Protein AF-A0A1A6C882-F1 (afdb_m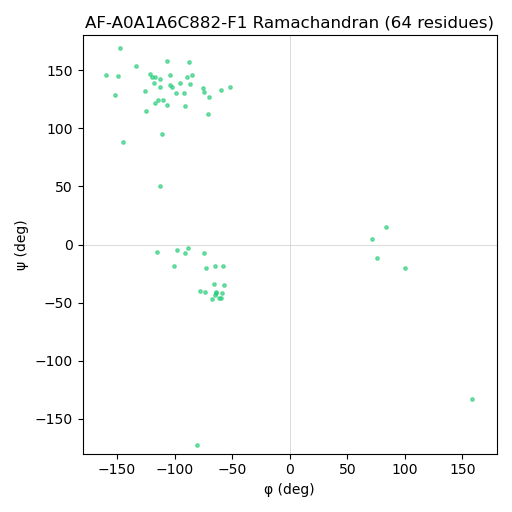onomer)

Radius of gyration: 10.83 Å; Cα contacts (8 Å, |Δi|>4): 125; chains: 1; bounding box: 24×25×30 Å

Foldseek 3Di:
DWKKKKWKDDPPPPDTDIDIDPDDPVVVVVVNCVVPLPPPQQIKIFMATPVRHTPWIDGRVDPDID

Mean predicted aligned error: 5.21 Å

pLDDT: mean 83.33, std 9.42, range [56.44, 92.19]

Secondary structure (DSSP, 8-state):
-EEEEEEEE-TT-SS--EEEEEE-HHHHHHHHHHHHSSS-TT-EEEEE-TTS-EEEEEETT-S---

Organism: NCBI:txid160660

Nearest PDB structures (foldseek):
  6vqv-assembly1_B  TM=7.246E-01  e=1.989E-03  Pseudomonas aeruginosa
  7kx3-assembly1_B  TM=3.984E-01  e=2.325E+00  Vibrio cholerae O1 biovar El Tor str. N16961
  4r87-assembly1_B  TM=3.944E-01  e=4.544E+00  Vibrio cholerae O1 biovar El Tor str. N16961

Solvent-accessible surface area (backbone atoms only — not comparable to full-atom values): 3863 Å² total; per-residue (Å²): 130,45,52,33,36,31,33,53,50,44,100,86,51,92,79,52,72,72,46,80,39,82,43,51,73,69,55,43,53,52,51,43,47,67,72,52,58,61,96,42,81,79,28,27,40,37,31,22,40,82,86,68,47,80,76,36,34,30,45,40,92,55,97,56,77,88

Sequence (66 aa):
MSRYTATISHHSVSNARQIKIDGTLLQAKRAASREFGDGFIAHTIVILDERGEVVAARKIGENRWH

Structure (mmCIF, N/CA/C/O backbone):
data_AF-A0A1A6C882-F1
#
_entry.id   AF-A0A1A6C882-F1
#
loop_
_atom_site.group_PDB
_atom_site.id
_atom_site.type_symbol
_atom_site.label_atom_id
_atom_site.label_alt_id
_atom_site.label_comp_id
_atom_site.label_asym_id
_atom_site.label_entity_id
_atom_site.label_seq_id
_atom_site.pdbx_PDB_ins_code
_atom_site.Cartn_x
_atom_site.Cartn_y
_atom_site.Cartn_z
_atom_site.occupancy
_atom_site.B_iso_or_equiv
_atom_site.auth_seq_id
_atom_site.auth_comp_id
_atom_site.auth_asym_id
_atom_site.auth_atom_id
_atom_site.pdbx_PDB_model_num
ATOM 1 N N . MET A 1 1 ? -8.918 -0.784 17.055 1.00 57.69 1 MET A N 1
ATOM 2 C CA . MET A 1 1 ? -7.626 -0.942 16.350 1.00 57.69 1 MET A CA 1
ATOM 3 C C . MET A 1 1 ? -7.869 -1.870 15.181 1.00 57.69 1 MET A C 1
ATOM 5 O O . MET A 1 1 ? -8.566 -2.853 15.385 1.00 57.69 1 MET A O 1
ATOM 9 N N . SER A 1 2 ? -7.355 -1.549 13.995 1.00 80.75 2 SER A N 1
ATOM 10 C CA . SER A 1 2 ? 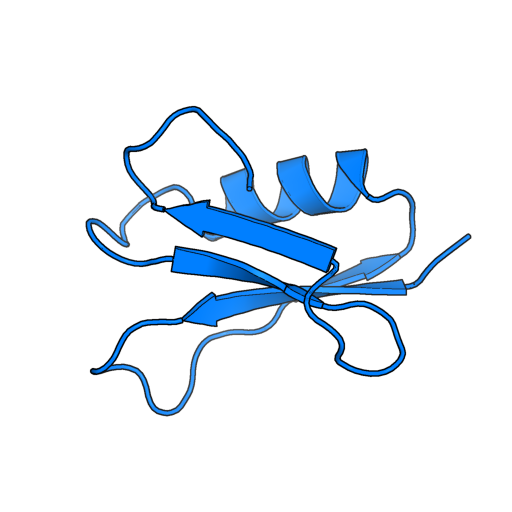-7.559 -2.358 12.787 1.00 80.75 2 SER A CA 1
ATOM 11 C C . SER A 1 2 ? -6.217 -2.887 12.299 1.00 80.75 2 SER A C 1
ATOM 13 O O . SER A 1 2 ? -5.199 -2.199 12.420 1.00 80.75 2 SER A O 1
ATOM 15 N N . ARG A 1 3 ? -6.210 -4.111 11.771 1.00 88.56 3 ARG A N 1
ATOM 16 C CA . ARG A 1 3 ? -5.025 -4.707 11.158 1.00 88.56 3 ARG A CA 1
ATOM 17 C C . ARG A 1 3 ? -5.029 -4.408 9.667 1.00 88.56 3 ARG A C 1
ATOM 19 O O . ARG A 1 3 ? -6.025 -4.641 8.991 1.00 88.56 3 ARG A O 1
ATOM 26 N N . TYR A 1 4 ? -3.903 -3.913 9.175 1.00 90.38 4 TYR A N 1
ATOM 27 C CA . TYR A 1 4 ? -3.680 -3.643 7.765 1.00 90.38 4 TYR A CA 1
ATOM 28 C C . TYR A 1 4 ? -2.477 -4.436 7.269 1.00 90.38 4 TYR A C 1
ATOM 30 O O . TYR A 1 4 ? -1.503 -4.632 7.998 1.00 90.38 4 TYR A O 1
ATOM 38 N N . THR A 1 5 ? -2.520 -4.852 6.012 1.00 89.62 5 THR A N 1
ATOM 39 C CA . THR A 1 5 ? -1.395 -5.493 5.331 1.00 89.62 5 THR A CA 1
ATOM 40 C C . THR A 1 5 ? -0.974 -4.605 4.175 1.00 89.62 5 THR A C 1
ATOM 42 O O . THR A 1 5 ? -1.788 -4.309 3.312 1.00 89.62 5 THR A O 1
ATOM 45 N N . ALA A 1 6 ? 0.279 -4.160 4.137 1.00 88.75 6 ALA A N 1
ATOM 46 C CA . ALA A 1 6 ? 0.797 -3.400 3.004 1.00 88.75 6 ALA A CA 1
ATOM 47 C C . ALA A 1 6 ? 1.704 -4.276 2.140 1.00 88.75 6 ALA A C 1
ATOM 49 O O . ALA A 1 6 ? 2.536 -5.027 2.655 1.00 88.75 6 ALA A O 1
ATOM 50 N N . THR A 1 7 ? 1.553 -4.165 0.825 1.00 89.25 7 THR A N 1
ATOM 51 C CA . THR A 1 7 ? 2.359 -4.891 -0.157 1.00 89.25 7 THR A CA 1
ATOM 52 C C . THR A 1 7 ? 2.549 -4.067 -1.428 1.00 89.25 7 THR A C 1
ATOM 54 O O . THR A 1 7 ? 1.909 -3.031 -1.601 1.00 89.25 7 THR A O 1
ATOM 57 N N . ILE A 1 8 ? 3.434 -4.512 -2.315 1.00 86.69 8 ILE A N 1
ATOM 58 C CA . ILE A 1 8 ? 3.614 -3.923 -3.643 1.00 86.69 8 ILE A CA 1
ATOM 59 C C . ILE A 1 8 ? 2.941 -4.807 -4.691 1.00 86.69 8 ILE A C 1
ATOM 61 O O . ILE A 1 8 ? 3.078 -6.023 -4.679 1.00 86.69 8 ILE A O 1
ATOM 65 N N . SER A 1 9 ? 2.215 -4.192 -5.613 1.00 79.56 9 SER A N 1
ATOM 66 C CA . SER A 1 9 ? 1.616 -4.838 -6.771 1.00 79.56 9 SER A CA 1
ATOM 67 C C . SER A 1 9 ? 2.276 -4.299 -8.034 1.00 79.56 9 SER A C 1
ATOM 69 O O . SER A 1 9 ? 2.337 -3.086 -8.269 1.00 79.56 9 SER A O 1
ATOM 71 N N . HIS A 1 10 ? 2.812 -5.217 -8.832 1.00 72.50 10 HIS A N 1
ATOM 72 C CA . HIS A 1 10 ? 3.333 -4.959 -10.164 1.00 72.50 10 HIS A CA 1
ATOM 73 C C . HIS A 1 10 ? 3.141 -6.220 -11.004 1.00 72.50 10 HIS A C 1
ATOM 75 O O . HIS A 1 10 ? 3.270 -7.330 -10.494 1.00 72.50 10 HIS A O 1
ATOM 81 N N . HIS A 1 11 ? 2.853 -6.053 -12.295 1.00 66.62 11 HIS A N 1
ATOM 82 C CA . HIS A 1 11 ? 2.561 -7.161 -13.213 1.00 66.62 11 HIS A CA 1
ATOM 83 C C . HIS A 1 11 ? 3.698 -8.196 -13.309 1.00 66.62 11 HIS A C 1
ATOM 85 O O . HIS A 1 11 ? 3.470 -9.322 -13.737 1.00 66.62 11 HIS A O 1
ATOM 91 N N . SER A 1 12 ? 4.916 -7.828 -12.903 1.00 58.09 12 SER A N 1
ATOM 92 C CA . SER A 1 12 ? 6.099 -8.699 -12.896 1.00 58.09 12 SER A CA 1
ATOM 93 C C . SER A 1 12 ? 6.406 -9.341 -11.535 1.00 58.09 12 SER A C 1
ATOM 95 O O . SER A 1 12 ? 7.349 -10.121 -11.445 1.00 58.09 12 SER A O 1
AT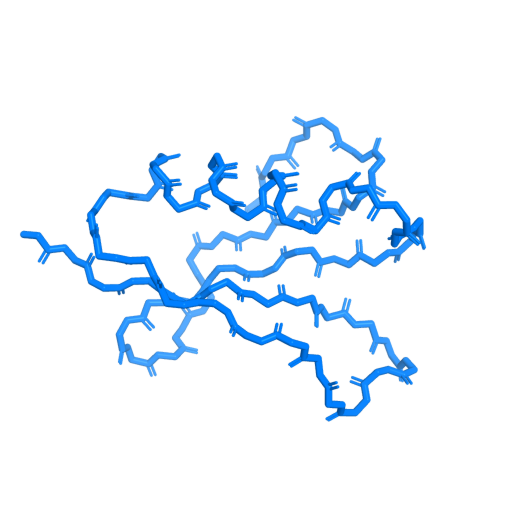OM 97 N N . VAL A 1 13 ? 5.676 -9.004 -10.465 1.00 63.75 13 VAL A N 1
ATOM 98 C CA . VAL A 1 13 ? 5.986 -9.463 -9.102 1.00 63.75 13 VAL A CA 1
ATOM 99 C C . VAL A 1 13 ? 4.919 -10.449 -8.642 1.00 63.75 13 VAL A C 1
ATOM 101 O O . VAL A 1 13 ? 3.875 -10.069 -8.123 1.00 63.75 13 VAL A O 1
ATOM 104 N N . SER A 1 14 ? 5.203 -11.739 -8.818 1.00 56.44 14 SER A N 1
ATOM 105 C CA . SER A 1 14 ? 4.328 -12.827 -8.359 1.00 56.44 14 SER A CA 1
ATOM 106 C C . SER A 1 14 ? 4.354 -13.014 -6.837 1.00 56.44 14 SER A C 1
ATOM 108 O O . SER A 1 14 ? 3.440 -13.616 -6.284 1.00 56.44 14 SER A O 1
ATOM 110 N N . ASN A 1 15 ? 5.396 -12.524 -6.153 1.00 62.28 15 ASN A N 1
ATOM 111 C CA . ASN A 1 15 ? 5.545 -12.664 -4.706 1.00 62.28 15 ASN A CA 1
ATOM 112 C C . ASN A 1 15 ? 6.205 -11.415 -4.103 1.00 62.28 15 ASN A C 1
ATOM 114 O O . ASN A 1 15 ? 7.427 -11.296 -4.021 1.00 62.28 15 ASN A O 1
ATOM 118 N N . ALA A 1 16 ? 5.369 -10.443 -3.755 1.00 76.56 16 ALA A N 1
ATOM 119 C CA . ALA A 1 16 ? 5.793 -9.197 -3.142 1.00 76.56 16 ALA A CA 1
ATOM 120 C C . ALA A 1 16 ? 5.928 -9.345 -1.627 1.00 76.56 16 ALA A C 1
ATOM 122 O O . ALA A 1 16 ? 5.133 -10.024 -0.975 1.00 76.56 16 ALA A O 1
ATOM 123 N N . ARG A 1 17 ? 6.902 -8.645 -1.039 1.00 83.19 17 ARG A N 1
ATOM 124 C CA . ARG A 1 17 ? 7.035 -8.570 0.418 1.00 83.19 17 ARG A CA 1
ATOM 125 C C . ARG A 1 17 ? 5.762 -7.955 1.013 1.00 83.19 17 ARG A C 1
ATOM 127 O O . ARG A 1 17 ? 5.258 -6.944 0.523 1.00 83.19 17 ARG A O 1
ATOM 134 N N . GLN A 1 18 ? 5.241 -8.583 2.062 1.00 88.62 18 GLN A N 1
ATOM 135 C CA . GLN A 1 18 ? 4.069 -8.111 2.796 1.00 88.62 18 GLN A CA 1
ATOM 136 C C . GLN A 1 18 ? 4.492 -7.693 4.200 1.00 88.62 18 GLN A C 1
ATOM 138 O O . GLN A 1 18 ? 5.243 -8.411 4.863 1.00 88.62 18 GLN A O 1
ATOM 143 N N . ILE A 1 19 ? 3.997 -6.549 4.663 1.00 89.88 19 ILE A N 1
ATOM 144 C CA . ILE A 1 19 ? 4.174 -6.094 6.044 1.00 89.88 19 ILE A CA 1
ATOM 145 C C . ILE A 1 19 ? 2.814 -5.968 6.722 1.00 89.88 19 ILE A C 1
ATOM 147 O O . ILE A 1 19 ? 1.849 -5.498 6.120 1.00 89.88 19 ILE A O 1
ATOM 151 N N . LYS A 1 20 ? 2.739 -6.390 7.984 1.00 90.75 20 LYS A N 1
ATOM 152 C CA . LYS A 1 20 ? 1.536 -6.269 8.811 1.00 90.75 20 LYS A CA 1
ATOM 153 C C . LYS A 1 20 ? 1.676 -5.046 9.704 1.00 90.75 20 LYS A C 1
ATOM 155 O O . LYS A 1 20 ? 2.703 -4.876 10.357 1.00 90.75 20 LYS A O 1
ATOM 160 N N . ILE A 1 21 ? 0.654 -4.203 9.715 1.00 92.19 21 ILE A N 1
ATOM 161 C CA . ILE A 1 21 ? 0.594 -2.978 10.504 1.00 92.19 21 ILE A CA 1
ATOM 162 C C . ILE A 1 21 ? -0.676 -3.024 11.349 1.00 92.19 21 ILE A C 1
ATOM 164 O O . ILE A 1 21 ? -1.785 -2.978 10.820 1.00 92.19 21 ILE A O 1
ATOM 168 N N . ASP A 1 22 ? -0.515 -3.072 12.667 1.00 90.50 22 ASP A N 1
ATOM 169 C CA . ASP A 1 22 ? -1.624 -2.926 13.605 1.00 90.50 22 ASP A CA 1
ATOM 170 C C . ASP A 1 22 ? -1.766 -1.439 13.975 1.00 90.50 22 ASP A C 1
ATOM 172 O O . ASP A 1 22 ? -0.830 -0.823 14.488 1.00 90.50 22 ASP A O 1
ATOM 176 N N . GLY A 1 23 ? -2.921 -0.828 13.688 1.00 89.06 23 GLY A N 1
ATOM 177 C CA . GLY A 1 23 ?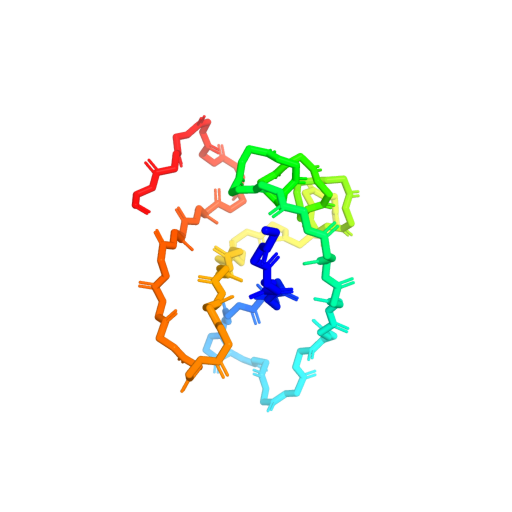 -3.137 0.586 13.996 1.00 89.06 23 GLY A CA 1
ATOM 178 C C . GLY A 1 23 ? -4.233 1.259 13.175 1.00 89.06 23 GLY A C 1
ATOM 179 O O . GLY A 1 23 ? -5.356 0.765 13.068 1.00 89.06 23 GLY A O 1
ATOM 180 N N . THR A 1 24 ? -3.919 2.444 12.653 1.00 91.12 24 THR A N 1
ATOM 181 C CA . THR A 1 24 ? -4.810 3.261 11.812 1.00 91.12 24 THR A CA 1
ATOM 182 C C . THR A 1 24 ? -4.375 3.235 10.347 1.00 91.12 24 THR A C 1
ATOM 184 O O . THR A 1 24 ? -3.196 3.043 10.045 1.00 91.12 24 THR A O 1
ATOM 187 N N . LEU A 1 25 ? -5.300 3.525 9.424 1.00 89.19 25 LEU A N 1
ATOM 188 C CA . LEU A 1 25 ? -4.989 3.621 7.992 1.00 89.19 25 LEU A CA 1
ATOM 189 C C . LEU A 1 25 ? -3.883 4.652 7.705 1.00 89.19 25 LEU A C 1
ATOM 191 O O . LEU A 1 25 ? -3.045 4.449 6.831 1.00 89.19 25 LEU A O 1
ATOM 195 N N . LEU A 1 26 ? -3.836 5.751 8.465 1.00 90.88 26 LEU A N 1
ATOM 196 C CA . LEU A 1 26 ? -2.786 6.762 8.330 1.00 90.88 26 LEU A CA 1
ATOM 197 C C . LEU A 1 26 ? -1.402 6.207 8.701 1.00 90.88 26 LEU A C 1
ATOM 199 O O . LEU A 1 26 ? -0.426 6.464 7.995 1.00 90.88 26 LEU A O 1
ATOM 203 N N . GLN A 1 27 ? -1.312 5.435 9.789 1.00 90.38 27 GLN A N 1
ATOM 204 C CA . GLN A 1 27 ? -0.073 4.752 10.172 1.00 90.38 27 GLN A CA 1
ATOM 205 C C . GLN A 1 27 ? 0.328 3.716 9.121 1.00 90.38 27 GLN A C 1
ATOM 207 O O . GLN A 1 27 ? 1.497 3.678 8.745 1.00 90.38 27 GLN A O 1
ATOM 212 N N . ALA A 1 28 ? -0.633 2.958 8.584 1.00 90.44 28 ALA A N 1
ATOM 213 C CA . ALA A 1 28 ? -0.386 2.006 7.506 1.00 90.44 28 ALA A CA 1
ATOM 214 C C . ALA A 1 28 ? 0.176 2.694 6.251 1.00 90.44 28 ALA A C 1
ATOM 216 O O . ALA A 1 28 ? 1.200 2.262 5.731 1.00 90.44 28 ALA A O 1
ATOM 217 N N . LYS A 1 29 ? -0.397 3.829 5.823 1.00 90.81 29 LYS A N 1
ATOM 218 C CA . LYS A 1 29 ? 0.117 4.635 4.696 1.00 90.81 29 LYS A CA 1
ATOM 219 C C . LYS A 1 29 ? 1.547 5.124 4.921 1.00 90.81 29 LYS A C 1
ATOM 221 O O . LYS A 1 29 ? 2.366 5.085 3.999 1.00 90.81 29 LYS A O 1
ATOM 226 N N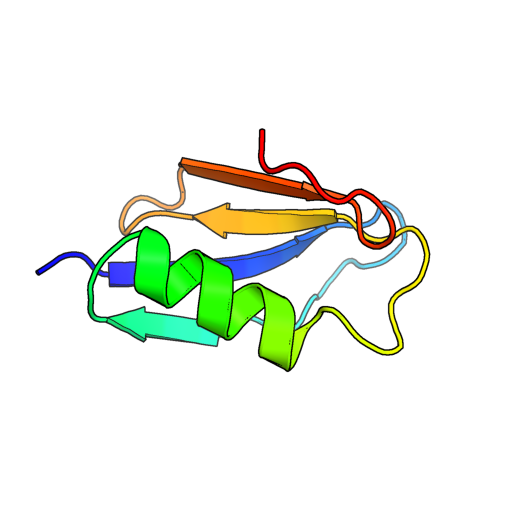 . ARG A 1 30 ? 1.865 5.579 6.137 1.00 91.00 30 ARG A N 1
ATOM 227 C CA . ARG A 1 30 ? 3.220 6.029 6.497 1.00 91.00 30 ARG A CA 1
ATOM 228 C C . ARG A 1 30 ? 4.217 4.873 6.508 1.00 91.00 30 ARG A C 1
ATOM 230 O O . ARG A 1 30 ? 5.279 5.003 5.909 1.00 91.00 30 ARG A O 1
ATOM 237 N N . ALA A 1 31 ? 3.864 3.754 7.138 1.00 90.50 31 ALA A N 1
ATOM 238 C CA . ALA A 1 31 ? 4.700 2.558 7.182 1.00 90.50 31 ALA A CA 1
ATOM 239 C C . ALA A 1 31 ? 4.957 2.004 5.774 1.00 90.50 31 ALA A C 1
ATOM 241 O O . ALA A 1 31 ? 6.103 1.774 5.407 1.00 90.50 31 ALA A O 1
ATOM 242 N N . ALA A 1 32 ? 3.912 1.899 4.951 1.00 89.31 32 ALA A N 1
ATOM 243 C CA . ALA A 1 32 ? 4.017 1.428 3.576 1.00 89.31 32 ALA A CA 1
ATOM 244 C C . ALA A 1 32 ? 4.872 2.359 2.701 1.00 89.31 32 ALA A C 1
ATOM 246 O O . ALA A 1 32 ? 5.700 1.887 1.931 1.00 89.31 32 ALA A O 1
ATOM 247 N N . SER A 1 33 ? 4.732 3.682 2.858 1.00 88.31 33 SER A N 1
ATOM 248 C CA . SER A 1 33 ? 5.588 4.646 2.147 1.00 88.31 33 SER A CA 1
ATOM 249 C C . SER A 1 33 ? 7.052 4.555 2.583 1.00 88.31 33 SER A C 1
ATOM 251 O O . SER A 1 33 ? 7.934 4.776 1.768 1.00 88.31 33 SER A O 1
ATOM 253 N N . ARG A 1 34 ? 7.323 4.247 3.855 1.00 88.50 34 ARG A N 1
ATOM 254 C CA . ARG A 1 34 ? 8.692 4.091 4.360 1.00 88.50 34 ARG A CA 1
ATOM 255 C C . ARG A 1 34 ? 9.339 2.793 3.879 1.00 88.50 34 ARG A C 1
ATOM 257 O O . ARG A 1 34 ? 10.514 2.810 3.548 1.00 88.50 34 ARG A O 1
ATOM 264 N N . GLU A 1 35 ? 8.587 1.696 3.865 1.00 87.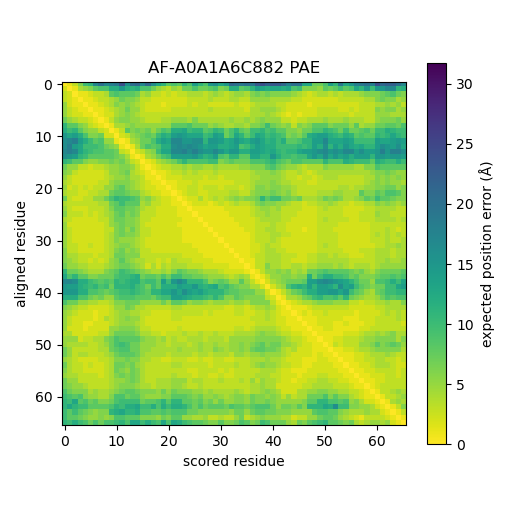19 35 GLU A N 1
ATOM 265 C CA . GLU A 1 35 ? 9.116 0.378 3.493 1.00 87.19 35 GLU A CA 1
ATOM 266 C C . GLU A 1 35 ? 9.265 0.219 1.975 1.00 87.19 35 GLU A C 1
ATOM 268 O O . GLU A 1 35 ? 10.240 -0.360 1.507 1.00 87.19 35 GLU A O 1
ATOM 273 N N . PHE A 1 36 ? 8.295 0.721 1.205 1.00 85.00 36 PHE A N 1
ATOM 274 C CA . PHE A 1 36 ? 8.200 0.475 -0.237 1.00 85.00 36 PHE A CA 1
ATOM 275 C C . PHE A 1 36 ? 8.380 1.730 -1.094 1.00 85.00 36 PHE A C 1
ATOM 277 O O . PHE A 1 36 ? 8.407 1.633 -2.315 1.00 85.00 36 PHE A O 1
ATOM 284 N N . GLY A 1 37 ? 8.463 2.918 -0.490 1.00 76.56 37 GLY A N 1
ATOM 285 C CA . GLY A 1 37 ? 8.581 4.176 -1.231 1.00 76.56 37 GLY A CA 1
ATOM 286 C C . GLY A 1 37 ? 9.955 4.426 -1.850 1.00 76.56 37 GLY A C 1
ATOM 287 O O . GLY A 1 37 ? 10.085 5.385 -2.605 1.00 76.56 37 GLY A O 1
ATOM 288 N N . ASP A 1 38 ? 10.946 3.583 -1.557 1.00 76.38 38 ASP A N 1
ATOM 289 C CA . ASP A 1 38 ? 12.299 3.660 -2.105 1.00 76.38 38 ASP A CA 1
ATOM 290 C C . ASP A 1 38 ? 12.643 2.382 -2.893 1.00 76.38 38 ASP A C 1
ATOM 292 O O . ASP A 1 38 ? 12.197 1.291 -2.545 1.00 76.38 38 ASP A O 1
ATOM 296 N N . GLY A 1 39 ? 13.400 2.510 -3.983 1.00 69.38 39 GLY A N 1
ATOM 297 C CA . GLY A 1 39 ? 13.887 1.383 -4.795 1.00 69.38 39 GLY A CA 1
ATOM 298 C C . GLY A 1 39 ? 12.883 0.689 -5.737 1.00 69.38 39 GLY A C 1
ATOM 299 O O . GLY A 1 39 ? 13.310 -0.060 -6.611 1.00 69.38 39 GLY A O 1
ATOM 300 N N . PHE A 1 40 ? 11.576 0.956 -5.637 1.00 68.19 40 PHE A N 1
ATOM 301 C CA . PHE A 1 40 ? 10.527 0.282 -6.432 1.00 68.19 40 PHE A CA 1
ATOM 302 C C . PHE A 1 40 ? 9.823 1.217 -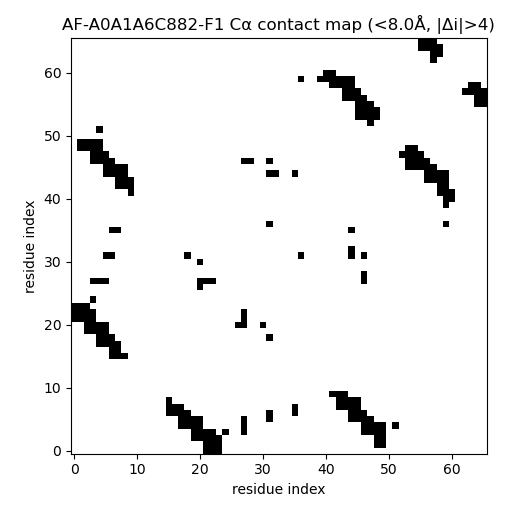7.435 1.00 68.19 40 PHE A C 1
ATOM 304 O O . PHE A 1 40 ? 8.592 1.294 -7.495 1.00 68.19 40 PHE A O 1
ATOM 311 N N . ILE A 1 41 ? 10.595 1.950 -8.244 1.00 67.25 41 ILE A N 1
ATOM 312 C CA . ILE A 1 41 ? 10.054 2.847 -9.283 1.00 67.25 41 ILE A CA 1
ATOM 313 C C . ILE A 1 41 ? 9.062 2.064 -10.173 1.00 67.25 41 ILE A C 1
ATOM 315 O O . ILE A 1 41 ? 9.305 0.911 -10.524 1.00 67.25 41 ILE A O 1
ATOM 319 N N . ALA A 1 42 ? 7.912 2.677 -10.479 1.00 74.25 42 ALA A N 1
ATOM 320 C CA . ALA A 1 42 ? 6.785 2.109 -11.239 1.00 74.25 42 ALA A CA 1
ATOM 321 C C . ALA A 1 42 ? 5.930 1.014 -10.558 1.00 74.25 42 ALA A C 1
ATOM 323 O O . ALA A 1 42 ? 4.987 0.520 -11.179 1.00 74.25 42 ALA A O 1
ATOM 324 N N . HIS A 1 43 ? 6.167 0.679 -9.287 1.00 81.44 43 HIS A N 1
ATOM 325 C CA . HIS A 1 43 ? 5.303 -0.250 -8.546 1.00 81.44 43 HIS A CA 1
ATOM 326 C C . HIS A 1 43 ? 4.128 0.477 -7.871 1.00 81.44 43 HIS A C 1
ATOM 328 O O . HIS A 1 43 ? 4.187 1.680 -7.603 1.00 81.44 43 HIS A O 1
ATOM 334 N N . THR A 1 44 ? 3.050 -0.256 -7.581 1.00 87.06 44 THR A N 1
ATOM 335 C CA . THR A 1 44 ? 1.898 0.268 -6.830 1.00 87.06 44 THR A CA 1
ATOM 336 C C . THR A 1 44 ? 1.904 -0.302 -5.423 1.00 87.06 44 THR A C 1
ATOM 338 O O . THR A 1 44 ? 1.827 -1.509 -5.245 1.00 87.06 44 THR A O 1
ATOM 341 N N . ILE A 1 45 ? 1.978 0.550 -4.410 1.00 89.00 45 ILE A N 1
ATOM 342 C CA . ILE A 1 45 ? 1.774 0.164 -3.015 1.00 89.00 45 ILE A CA 1
ATOM 343 C C . ILE A 1 45 ? 0.281 -0.050 -2.803 1.00 89.00 45 ILE A C 1
ATOM 345 O O . ILE A 1 45 ? -0.523 0.811 -3.152 1.00 89.00 45 ILE A O 1
ATOM 349 N N . VAL A 1 46 ? -0.084 -1.171 -2.200 1.00 91.06 46 VAL A N 1
ATOM 350 C CA . VAL A 1 46 ? -1.465 -1.549 -1.912 1.00 91.06 46 VAL A CA 1
ATOM 351 C C . VAL A 1 46 ? -1.584 -1.845 -0.424 1.00 91.06 46 VAL A C 1
ATOM 353 O O . VAL A 1 46 ? -0.749 -2.549 0.143 1.00 91.06 46 VAL A O 1
ATOM 356 N N . ILE A 1 47 ? -2.604 -1.285 0.216 1.00 90.94 47 ILE A N 1
ATOM 357 C CA . ILE A 1 47 ? -2.956 -1.549 1.608 1.00 90.94 47 ILE A CA 1
ATOM 358 C C . ILE A 1 47 ? -4.252 -2.338 1.610 1.00 90.94 47 IL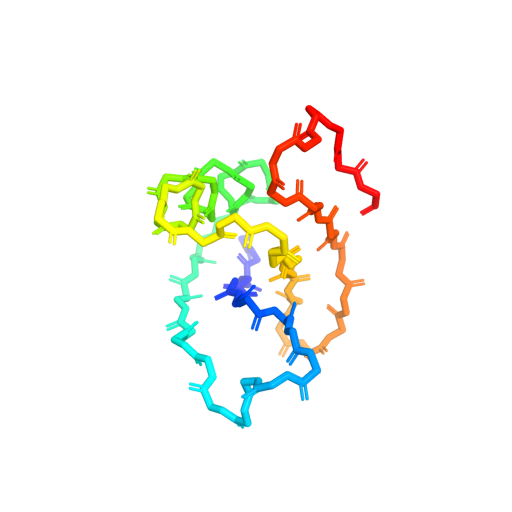E A C 1
ATOM 360 O O . ILE A 1 47 ? -5.262 -1.894 1.067 1.00 90.94 47 ILE A O 1
ATOM 364 N N . LEU A 1 48 ? -4.192 -3.491 2.252 1.00 91.44 48 LEU A N 1
ATOM 365 C CA . LEU A 1 48 ? -5.281 -4.422 2.451 1.00 91.44 48 LEU A CA 1
ATOM 366 C C . LEU A 1 48 ? -5.770 -4.312 3.896 1.00 91.44 48 LEU A C 1
ATOM 368 O O . LEU A 1 48 ? -4.966 -4.070 4.805 1.00 91.44 48 LEU A O 1
ATOM 372 N N . ASP A 1 49 ? -7.063 -4.491 4.119 1.00 90.56 49 ASP A N 1
ATOM 373 C CA . ASP A 1 49 ? -7.612 -4.679 5.459 1.00 90.56 49 ASP A CA 1
ATOM 374 C C . ASP A 1 49 ? -7.435 -6.127 5.957 1.00 90.56 49 ASP A C 1
ATOM 376 O O . ASP A 1 49 ? -6.761 -6.962 5.348 1.00 90.56 49 ASP A O 1
ATOM 380 N N . GLU A 1 50 ? -8.040 -6.433 7.102 1.00 87.81 50 GLU A N 1
ATOM 381 C CA . GLU A 1 50 ? -8.034 -7.765 7.711 1.00 87.81 50 GLU A CA 1
ATOM 382 C C . GLU A 1 50 ? -8.767 -8.842 6.894 1.00 87.81 50 GLU A C 1
ATOM 384 O O . GLU A 1 50 ? -8.529 -10.030 7.111 1.00 87.81 50 GLU A O 1
ATOM 389 N N . ARG A 1 51 ? -9.635 -8.442 5.958 1.00 86.12 51 ARG A N 1
ATOM 390 C CA . ARG A 1 51 ? -10.366 -9.328 5.043 1.00 86.12 51 ARG A CA 1
ATOM 391 C C . ARG A 1 51 ? -9.610 -9.549 3.733 1.00 86.12 51 ARG A C 1
ATOM 393 O O . ARG A 1 51 ? -10.012 -10.399 2.947 1.00 86.12 51 ARG A O 1
ATOM 400 N N . GLY A 1 52 ? -8.507 -8.828 3.524 1.00 83.94 52 GLY A N 1
ATOM 401 C CA . GLY A 1 52 ? -7.750 -8.850 2.277 1.00 83.94 52 GLY A CA 1
ATOM 402 C C . GLY A 1 52 ? -8.311 -7.906 1.213 1.00 83.94 52 GLY A C 1
ATOM 403 O O . GLY A 1 52 ? -7.930 -8.026 0.054 1.00 83.94 52 GLY A O 1
ATOM 404 N N . GLU A 1 53 ? -9.186 -6.971 1.587 1.00 87.31 5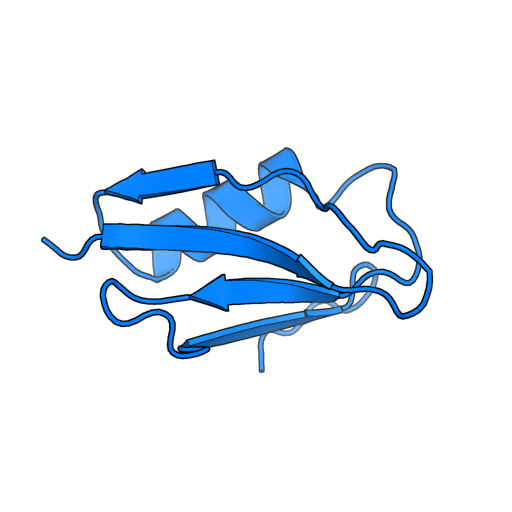3 GLU A N 1
ATOM 405 C CA . GLU A 1 53 ? -9.760 -5.989 0.669 1.00 87.31 53 GLU A CA 1
ATOM 406 C C . GLU A 1 53 ? -8.858 -4.764 0.550 1.00 87.31 53 GLU A C 1
ATOM 408 O O . GLU A 1 53 ? -8.328 -4.262 1.545 1.00 87.31 53 GLU A O 1
ATOM 413 N N . VAL A 1 54 ? -8.693 -4.248 -0.669 1.00 90.31 54 VAL A N 1
ATOM 414 C CA . VAL A 1 54 ? -7.875 -3.054 -0.915 1.00 90.31 54 VAL A CA 1
ATOM 415 C C . VAL A 1 54 ? -8.587 -1.820 -0.370 1.00 90.31 54 VAL A C 1
ATOM 417 O O . VAL A 1 54 ? -9.597 -1.380 -0.908 1.00 90.31 54 VAL A O 1
ATOM 420 N N . VAL A 1 55 ? -8.015 -1.222 0.672 1.00 91.69 55 VAL A N 1
ATOM 421 C CA . VAL A 1 55 ? -8.536 0.002 1.305 1.00 91.69 55 VAL A CA 1
ATOM 422 C C . VAL A 1 55 ? -7.796 1.265 0.883 1.00 91.69 55 VAL A C 1
ATOM 424 O O . VAL A 1 55 ? -8.292 2.371 1.097 1.00 91.69 55 VAL A O 1
ATOM 427 N N . ALA A 1 56 ? -6.588 1.128 0.335 1.00 90.19 56 ALA A N 1
ATOM 428 C CA . ALA A 1 56 ? -5.851 2.240 -0.251 1.00 90.19 56 ALA A CA 1
ATOM 429 C C . ALA A 1 56 ? -4.775 1.734 -1.212 1.00 90.19 56 ALA A C 1
ATOM 431 O O . ALA A 1 56 ? -4.115 0.731 -0.938 1.00 90.19 56 ALA A O 1
ATOM 432 N N . ALA A 1 57 ? -4.521 2.482 -2.279 1.00 90.94 57 ALA A N 1
ATOM 433 C CA . ALA A 1 57 ? -3.417 2.225 -3.192 1.00 90.94 57 ALA A CA 1
ATOM 434 C C . ALA A 1 57 ? -2.644 3.510 -3.513 1.00 90.94 57 ALA A C 1
ATOM 436 O O . ALA A 1 57 ? -3.168 4.618 -3.431 1.00 90.94 57 ALA A O 1
ATOM 437 N N . ARG A 1 58 ? -1.367 3.389 -3.863 1.00 89.25 58 ARG A N 1
ATOM 438 C CA . ARG A 1 58 ? -0.537 4.517 -4.296 1.00 89.25 58 ARG A CA 1
ATOM 439 C C . ARG A 1 58 ? 0.544 4.039 -5.242 1.00 89.25 58 ARG A C 1
ATOM 441 O O . ARG A 1 58 ? 1.323 3.160 -4.890 1.00 89.25 58 ARG A O 1
ATOM 448 N N . LYS A 1 59 ? 0.662 4.676 -6.402 1.00 86.81 59 LYS A N 1
ATOM 449 C CA . LYS A 1 59 ? 1.794 4.441 -7.295 1.00 86.81 59 LYS A CA 1
ATOM 450 C C . LYS A 1 59 ? 3.051 5.120 -6.753 1.00 86.81 59 LYS A C 1
ATOM 452 O O . LYS A 1 59 ? 3.015 6.275 -6.326 1.00 86.81 59 LYS A O 1
ATOM 457 N N . ILE A 1 60 ? 4.173 4.411 -6.756 1.00 82.25 60 ILE A N 1
ATOM 458 C CA . ILE A 1 60 ? 5.460 4.964 -6.327 1.00 82.25 60 ILE A CA 1
ATOM 459 C C . ILE A 1 60 ? 5.920 5.989 -7.362 1.00 82.25 60 ILE A C 1
ATOM 461 O O . ILE A 1 60 ? 5.953 5.709 -8.560 1.00 82.25 60 ILE A O 1
ATOM 465 N N . GLY A 1 61 ? 6.227 7.194 -6.882 1.00 78.38 61 GLY A N 1
ATOM 466 C CA . GLY A 1 61 ? 6.462 8.386 -7.703 1.00 78.38 61 GLY A CA 1
ATOM 467 C C . GLY A 1 61 ? 5.259 9.331 -7.775 1.00 78.38 61 GLY A C 1
ATOM 468 O O . GLY A 1 61 ? 5.440 10.523 -8.007 1.00 78.38 61 GLY A O 1
ATOM 469 N N . GLU A 1 62 ? 4.045 8.857 -7.488 1.00 80.69 62 GLU A N 1
ATOM 470 C CA . GLU A 1 62 ? 2.884 9.732 -7.316 1.00 80.69 62 GLU A CA 1
ATOM 471 C C . GLU A 1 62 ? 2.766 10.170 -5.857 1.00 80.69 62 GLU A C 1
ATOM 473 O O . GLU A 1 62 ? 3.060 9.415 -4.927 1.00 80.69 62 GLU A O 1
ATOM 478 N N . ASN A 1 63 ? 2.331 11.408 -5.622 1.00 76.94 63 ASN A N 1
ATOM 479 C CA . ASN A 1 63 ? 2.201 11.948 -4.265 1.00 76.94 63 ASN A CA 1
ATOM 480 C C . ASN A 1 63 ? 0.838 11.658 -3.615 1.00 76.94 63 ASN A C 1
ATOM 482 O O . ASN A 1 63 ? 0.622 11.999 -2.453 1.00 76.94 63 ASN A O 1
ATOM 486 N N . ARG A 1 64 ? -0.084 11.025 -4.349 1.00 84.31 64 ARG A N 1
ATOM 487 C CA . ARG A 1 64 ? -1.477 10.842 -3.939 1.00 84.31 64 ARG A CA 1
ATOM 488 C C . ARG A 1 64 ? -1.801 9.371 -3.674 1.00 84.31 64 ARG A C 1
ATOM 490 O O . ARG A 1 64 ? -1.306 8.483 -4.355 1.00 84.31 64 ARG A O 1
ATOM 497 N N . TRP A 1 65 ? -2.628 9.140 -2.657 1.00 85.00 65 TRP A N 1
ATOM 498 C CA . TRP A 1 65 ? -3.260 7.848 -2.386 1.00 85.00 65 TRP A CA 1
ATOM 499 C C . TRP A 1 65 ? -4.656 7.825 -3.018 1.00 85.00 65 TRP A C 1
ATOM 501 O O . TRP A 1 65 ? -5.374 8.826 -2.919 1.00 85.00 65 TRP A O 1
ATOM 511 N N . HIS A 1 66 ? -5.008 6.694 -3.620 1.00 80.19 66 HIS A N 1
ATOM 512 C CA . HIS A 1 66 ? -6.289 6.382 -4.245 1.00 80.19 66 HIS A CA 1
ATOM 513 C C . HIS A 1 66 ? -7.073 5.380 -3.402 1.00 80.19 66 HIS A C 1
ATOM 515 O O . HIS A 1 66 ? -6.426 4.531 -2.739 1.00 80.19 66 HIS A O 1
#